Protein AF-A0A950NIJ5-F1 (afdb_monomer_lite)

pLDDT: mean 76.06, std 14.04, range [43.84, 94.69]

Secondary structure (DSSP, 8-state):
---HHHHHHHHHHHHHHHHHHHHHHHHHHHHHHHHHHHHHHHHHHHHHS------------HHHHHHHHHHTSHHHHHHHHHHHHTT-TTS-----

Sequence (96 aa):
MSSGAERQEKKKFLIWKRNKRDKLIREHLEELKREQERIEERKEEQSARPASVVKDAEIWSAKTQEIRNRLTGKKREAKDRWNRFAGTEGGGGKGL

Radius of gyration: 34.4 Å; chains: 1; bounding box: 59×39×98 Å

Structure (mmCIF, N/CA/C/O backbone):
data_AF-A0A950NIJ5-F1
#
_entry.id   AF-A0A950NIJ5-F1
#
loop_
_atom_site.group_PDB
_atom_site.id
_atom_site.type_symbol
_atom_site.label_atom_id
_atom_site.label_alt_id
_atom_site.label_comp_id
_atom_site.label_asym_id
_atom_site.label_entity_id
_atom_site.label_seq_id
_atom_site.pdbx_PDB_ins_code
_atom_site.Cartn_x
_atom_site.Cartn_y
_atom_site.Cartn_z
_atom_site.occupancy
_atom_site.B_iso_or_equiv
_atom_site.auth_seq_id
_atom_site.auth_comp_id
_atom_site.auth_asym_id
_atom_site.auth_atom_id
_atom_site.pdbx_PDB_model_num
ATOM 1 N N . MET A 1 1 ? 22.529 7.561 -53.949 1.00 52.84 1 MET A N 1
ATOM 2 C CA . MET A 1 1 ? 23.228 6.694 -52.974 1.00 52.84 1 MET A CA 1
ATOM 3 C C . MET A 1 1 ? 23.244 7.421 -51.632 1.00 52.84 1 MET A C 1
ATOM 5 O O . MET A 1 1 ? 23.880 8.461 -51.568 1.00 52.84 1 MET A O 1
ATOM 9 N N .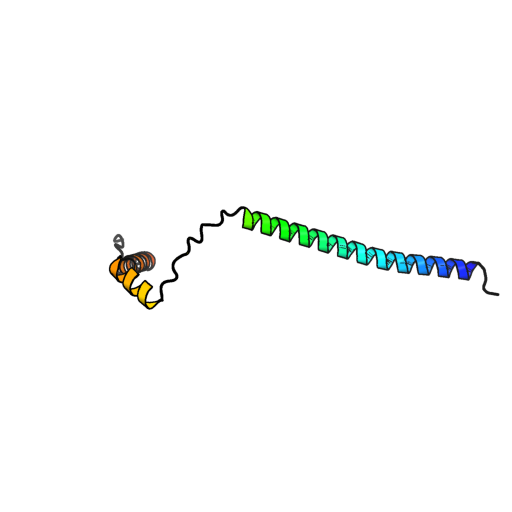 SER A 1 2 ? 22.504 6.970 -50.606 1.00 58.38 2 SER A N 1
ATOM 10 C CA . SER A 1 2 ? 22.552 7.626 -49.278 1.00 58.38 2 SER A CA 1
ATOM 11 C C . SER A 1 2 ? 23.965 7.535 -48.715 1.00 58.38 2 SER A C 1
ATOM 13 O O . SER A 1 2 ? 24.525 6.436 -48.639 1.00 58.38 2 SER A O 1
ATOM 15 N N . SER A 1 3 ? 24.524 8.683 -48.340 1.00 70.31 3 SER A N 1
ATOM 16 C CA . SER A 1 3 ? 25.876 8.792 -47.803 1.00 70.31 3 SER A CA 1
ATOM 17 C C . SER A 1 3 ? 26.000 7.956 -46.522 1.00 70.31 3 SER A C 1
ATOM 19 O O . SER A 1 3 ? 25.058 7.828 -45.736 1.00 70.31 3 SER A O 1
ATOM 21 N N . GLY A 1 4 ? 27.164 7.342 -46.294 1.00 75.12 4 GLY A N 1
ATOM 22 C CA . GLY A 1 4 ? 27.407 6.535 -45.091 1.00 75.12 4 GLY A CA 1
ATOM 23 C C . GLY A 1 4 ? 27.143 7.298 -43.782 1.00 75.12 4 GLY A C 1
ATOM 24 O O . GLY A 1 4 ? 26.774 6.680 -42.784 1.00 75.12 4 GLY A O 1
ATOM 25 N N . ALA A 1 5 ? 27.245 8.631 -43.810 1.00 77.94 5 ALA A N 1
ATOM 26 C CA . ALA A 1 5 ? 26.939 9.521 -42.694 1.00 77.94 5 ALA A CA 1
ATOM 27 C C . ALA A 1 5 ? 25.453 9.477 -42.285 1.00 77.94 5 ALA A C 1
ATOM 29 O O . ALA A 1 5 ? 25.154 9.264 -41.110 1.00 77.94 5 ALA A O 1
ATOM 30 N N . GLU A 1 6 ? 24.517 9.538 -43.242 1.00 80.00 6 GLU A N 1
ATOM 31 C CA . GLU A 1 6 ? 23.072 9.477 -42.956 1.00 80.00 6 GLU A CA 1
ATOM 32 C C . GLU A 1 6 ? 22.664 8.157 -42.283 1.00 80.00 6 GLU A C 1
ATOM 34 O O . GLU A 1 6 ? 21.768 8.114 -41.436 1.00 80.00 6 GLU A O 1
ATOM 39 N N . ARG A 1 7 ? 23.324 7.048 -42.643 1.00 82.69 7 ARG A N 1
ATOM 40 C CA . ARG A 1 7 ? 23.069 5.737 -42.021 1.00 82.69 7 ARG A CA 1
ATOM 41 C C . ARG A 1 7 ? 23.541 5.699 -40.566 1.00 82.69 7 ARG A C 1
ATOM 43 O O . ARG A 1 7 ? 22.861 5.111 -39.724 1.00 82.69 7 ARG A O 1
ATOM 50 N N . GLN A 1 8 ? 24.673 6.333 -40.261 1.00 85.31 8 GLN A N 1
ATOM 51 C CA . GLN A 1 8 ? 25.211 6.398 -38.899 1.00 85.31 8 GLN A CA 1
ATOM 52 C C . GLN A 1 8 ? 24.357 7.289 -37.988 1.00 85.31 8 GLN A C 1
ATOM 54 O O . GLN A 1 8 ? 24.075 6.908 -36.851 1.00 85.31 8 GLN A O 1
ATOM 59 N N . GLU A 1 9 ? 23.877 8.430 -38.483 1.00 88.06 9 GLU A N 1
ATOM 60 C CA . GLU A 1 9 ? 22.979 9.312 -37.726 1.00 88.06 9 GLU A CA 1
ATOM 61 C C . GLU A 1 9 ? 21.640 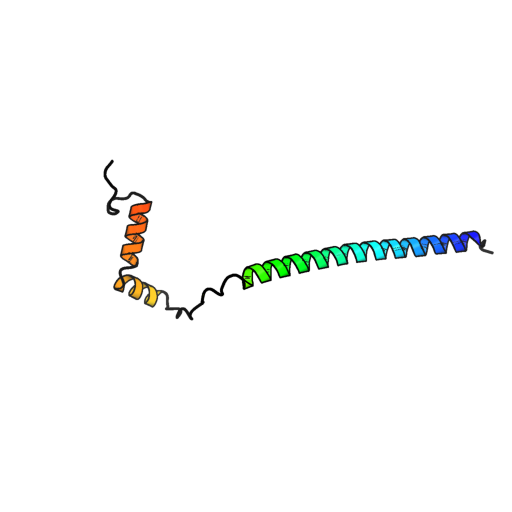8.643 -37.414 1.00 88.06 9 GLU A C 1
ATOM 63 O O . GLU A 1 9 ? 21.198 8.642 -36.261 1.00 88.06 9 GLU A O 1
ATOM 68 N N . LYS A 1 10 ? 21.039 7.963 -38.400 1.00 90.31 10 LYS A N 1
ATOM 69 C CA . LYS A 1 10 ? 19.820 7.165 -38.188 1.00 90.31 10 LYS A CA 1
ATOM 70 C C . LYS A 1 10 ? 20.028 6.089 -37.121 1.00 90.31 10 LYS A C 1
ATOM 72 O O . LYS A 1 10 ? 19.173 5.911 -36.254 1.00 90.31 10 LYS A O 1
ATOM 77 N N . LYS A 1 11 ? 21.177 5.404 -37.128 1.00 89.62 11 LYS A N 1
ATOM 78 C CA . LYS A 1 11 ? 21.512 4.389 -36.117 1.00 89.62 11 LYS A CA 1
ATOM 79 C C . LYS A 1 11 ? 21.627 4.996 -34.715 1.00 89.62 11 LYS A C 1
ATOM 81 O O . LYS A 1 11 ? 21.039 4.459 -33.776 1.00 89.62 11 LYS A O 1
ATOM 86 N N . LYS A 1 12 ? 22.321 6.130 -34.569 1.00 91.25 12 LYS A N 1
ATOM 87 C CA . LYS A 1 12 ? 22.433 6.857 -33.290 1.00 91.25 12 LYS A CA 1
ATOM 88 C C . LYS A 1 12 ? 21.066 7.298 -32.767 1.00 91.25 12 LYS A C 1
ATOM 90 O O . LYS A 1 12 ? 20.777 7.116 -31.588 1.00 91.25 12 LYS A O 1
ATOM 95 N N . PHE A 1 13 ? 20.204 7.805 -33.644 1.00 93.00 13 PHE A N 1
ATOM 96 C CA . PHE A 1 13 ? 18.854 8.227 -33.282 1.00 93.00 13 PHE A CA 1
ATOM 97 C C . PHE A 1 13 ? 17.974 7.065 -32.797 1.00 93.00 13 PHE A C 1
ATOM 99 O O . PHE A 1 13 ? 17.257 7.199 -31.804 1.00 93.00 13 PHE A O 1
ATOM 106 N N . LEU A 1 14 ? 18.056 5.901 -33.450 1.00 92.44 14 LEU A N 1
ATOM 107 C CA . LEU A 1 14 ? 17.340 4.696 -33.020 1.00 92.44 14 LEU A CA 1
ATOM 108 C C . LEU A 1 14 ? 17.824 4.197 -31.653 1.00 92.44 14 LEU A C 1
ATOM 110 O O . LEU A 1 14 ? 17.005 3.859 -30.798 1.00 92.44 14 LEU A O 1
ATOM 114 N N . ILE A 1 15 ? 19.139 4.207 -31.422 1.00 92.88 15 ILE A N 1
ATOM 115 C CA . ILE A 1 15 ? 19.729 3.857 -30.123 1.00 92.88 15 ILE A CA 1
ATOM 116 C C . ILE A 1 15 ? 19.265 4.840 -29.046 1.00 92.88 15 ILE A C 1
ATOM 118 O O . ILE A 1 15 ? 18.844 4.418 -27.973 1.00 92.88 15 ILE A O 1
ATOM 122 N N . TRP A 1 16 ? 19.268 6.141 -29.337 1.00 94.69 16 TRP A N 1
ATOM 123 C CA . TRP A 1 16 ? 18.788 7.162 -28.407 1.00 94.69 16 TRP A CA 1
ATOM 124 C C . TRP A 1 16 ? 17.312 6.964 -28.042 1.00 94.69 16 TRP A C 1
ATOM 126 O O . TRP A 1 16 ? 16.966 6.975 -26.861 1.00 94.69 16 TRP A O 1
ATOM 136 N N . LYS A 1 17 ? 16.445 6.701 -29.031 1.00 94.00 17 LYS A N 1
ATOM 137 C CA . LYS A 1 17 ? 15.025 6.395 -28.790 1.00 94.00 17 LYS A CA 1
ATOM 138 C C . LYS A 1 17 ? 14.846 5.170 -27.896 1.00 94.00 17 LYS A C 1
ATOM 140 O O . LYS A 1 17 ? 14.032 5.209 -26.974 1.00 94.00 17 LYS A O 1
ATOM 145 N N . ARG A 1 18 ? 15.613 4.105 -28.148 1.00 93.44 18 ARG A N 1
ATOM 146 C CA . ARG A 1 18 ? 15.591 2.891 -27.325 1.00 93.44 18 ARG A CA 1
ATOM 147 C C . ARG A 1 18 ? 16.041 3.184 -25.895 1.00 93.44 18 ARG A C 1
ATOM 149 O O . ARG A 1 18 ? 15.303 2.893 -24.965 1.00 93.44 18 ARG A O 1
ATOM 156 N N . ASN A 1 19 ? 17.172 3.864 -25.723 1.00 94.00 19 ASN A N 1
ATOM 157 C CA . ASN A 1 19 ? 17.693 4.230 -24.406 1.00 94.00 19 ASN A CA 1
ATOM 158 C C . ASN A 1 19 ? 16.715 5.114 -23.620 1.00 94.00 19 ASN A C 1
ATOM 160 O O . ASN A 1 19 ? 16.581 4.950 -22.409 1.00 94.00 19 ASN A O 1
ATOM 164 N N . LYS A 1 20 ? 16.005 6.027 -24.297 1.00 93.50 20 LYS A N 1
ATOM 165 C CA . LYS A 1 20 ? 14.973 6.866 -23.675 1.00 93.50 20 LYS A CA 1
ATOM 166 C C . LYS A 1 20 ? 13.800 6.030 -23.159 1.00 93.50 20 LYS A C 1
ATOM 168 O O . LYS A 1 20 ? 13.358 6.248 -22.036 1.00 93.50 20 LYS A O 1
ATOM 173 N N . ARG A 1 21 ? 13.331 5.051 -23.941 1.00 93.00 21 ARG A N 1
ATOM 174 C CA . ARG A 1 21 ? 12.300 4.094 -23.503 1.00 93.00 21 ARG A CA 1
ATOM 175 C C . ARG A 1 21 ? 12.788 3.257 -22.318 1.00 93.00 21 ARG A C 1
ATOM 177 O O . ARG A 1 21 ? 12.080 3.147 -21.324 1.00 93.00 21 ARG A O 1
ATOM 184 N N . ASP A 1 22 ? 14.004 2.728 -22.399 1.00 92.31 22 ASP A N 1
ATOM 185 C CA . ASP A 1 22 ? 14.590 1.886 -21.350 1.00 92.31 22 ASP A CA 1
ATOM 186 C C . ASP A 1 22 ? 14.840 2.667 -20.048 1.00 92.31 22 ASP A C 1
ATOM 188 O O . ASP A 1 22 ? 14.877 2.077 -18.970 1.00 92.31 22 ASP A O 1
ATOM 192 N N . LYS A 1 23 ? 15.024 3.994 -20.117 1.00 94.19 23 LYS A N 1
ATOM 193 C CA . LYS A 1 23 ? 15.103 4.867 -18.935 1.00 94.19 23 LYS A CA 1
ATOM 194 C C . LYS A 1 23 ? 13.759 4.936 -18.209 1.00 94.19 23 LYS A C 1
ATOM 196 O O . LYS A 1 23 ? 13.719 4.675 -17.016 1.00 94.19 23 LYS A O 1
ATOM 201 N N . LEU A 1 24 ? 12.675 5.192 -18.943 1.00 93.38 24 LEU A N 1
ATOM 202 C CA . LEU A 1 24 ? 11.324 5.281 -18.373 1.00 93.38 24 LEU A CA 1
ATOM 203 C C . LEU A 1 24 ? 10.877 3.957 -17.743 1.00 93.38 24 LEU A C 1
ATOM 205 O O . LEU A 1 24 ? 10.283 3.946 -16.672 1.00 93.38 24 LEU A O 1
ATOM 209 N N . ILE A 1 25 ? 11.198 2.830 -18.387 1.00 92.56 25 ILE A N 1
ATOM 210 C CA . ILE A 1 25 ? 10.898 1.501 -17.836 1.00 92.56 25 ILE A CA 1
ATOM 211 C C . ILE A 1 25 ? 11.651 1.283 -16.522 1.00 92.56 25 ILE A C 1
ATOM 213 O O . ILE A 1 25 ? 11.071 0.782 -15.566 1.00 92.56 25 ILE A O 1
ATOM 217 N N . ARG A 1 26 ? 12.932 1.664 -16.460 1.00 94.12 26 ARG A N 1
ATOM 218 C CA . ARG A 1 26 ? 13.733 1.531 -15.237 1.00 94.12 26 ARG A CA 1
ATOM 219 C C . ARG A 1 26 ? 13.199 2.394 -14.101 1.00 94.12 26 ARG A C 1
ATOM 221 O O . ARG A 1 26 ? 13.038 1.873 -13.006 1.00 94.12 26 ARG A O 1
ATOM 228 N N . GLU A 1 27 ? 12.865 3.651 -14.380 1.00 93.44 27 GLU A N 1
ATOM 229 C CA . GLU A 1 27 ? 12.263 4.559 -13.395 1.00 93.44 27 GLU A CA 1
ATOM 230 C C . GLU A 1 27 ? 10.966 3.963 -12.826 1.00 93.44 27 GLU A C 1
ATOM 232 O O . GLU A 1 27 ? 10.815 3.854 -11.612 1.00 93.44 27 GLU A O 1
ATOM 237 N N . HIS A 1 28 ? 10.084 3.451 -13.688 1.00 92.94 28 HIS A N 1
ATOM 238 C CA . HIS A 1 28 ? 8.831 2.843 -13.242 1.00 92.94 28 HIS A CA 1
ATOM 239 C C . HIS A 1 28 ? 9.030 1.534 -12.455 1.00 92.94 28 HIS A C 1
ATOM 241 O O . HIS A 1 28 ? 8.320 1.264 -11.489 1.00 92.94 28 HIS A O 1
ATOM 247 N N . LEU A 1 29 ? 10.015 0.713 -12.832 1.00 93.19 29 LEU A N 1
ATOM 248 C CA . LEU A 1 29 ? 10.361 -0.496 -12.079 1.00 93.19 29 LEU A CA 1
ATOM 249 C C . LEU A 1 29 ? 10.928 -0.172 -10.691 1.00 93.19 29 LEU A C 1
ATOM 251 O O . LEU A 1 29 ? 10.656 -0.905 -9.742 1.00 93.19 29 LEU A O 1
ATOM 255 N N . GLU A 1 30 ? 11.704 0.903 -10.556 1.00 92.94 30 GLU A N 1
ATOM 256 C CA . GLU A 1 30 ? 12.200 1.365 -9.256 1.00 92.94 30 GLU A CA 1
ATOM 257 C C . GLU A 1 30 ? 11.067 1.887 -8.367 1.00 92.94 30 GLU A C 1
ATOM 259 O O . GLU A 1 30 ? 11.025 1.560 -7.182 1.00 92.94 30 GLU A O 1
ATOM 264 N N . GLU A 1 31 ? 10.119 2.638 -8.931 1.00 91.75 31 GLU A N 1
ATOM 265 C CA . GLU A 1 31 ? 8.920 3.085 -8.211 1.00 91.75 31 GLU A CA 1
ATOM 266 C C . GLU A 1 31 ? 8.093 1.903 -7.695 1.00 91.75 31 GLU A C 1
ATOM 268 O O . GLU A 1 31 ? 7.731 1.876 -6.519 1.00 91.75 31 GLU A O 1
ATOM 273 N N . LEU A 1 32 ? 7.857 0.892 -8.538 1.00 92.50 32 LEU A N 1
ATOM 274 C CA . LEU A 1 32 ? 7.116 -0.309 -8.146 1.00 92.50 32 LEU A CA 1
ATOM 275 C C . LEU A 1 32 ? 7.816 -1.088 -7.028 1.00 92.50 32 LEU A C 1
ATOM 277 O O . LEU A 1 32 ? 7.144 -1.551 -6.108 1.00 92.50 32 LEU A O 1
ATOM 281 N N . LYS A 1 33 ? 9.149 -1.204 -7.066 1.00 92.88 33 LYS A N 1
ATOM 282 C CA . LYS A 1 33 ? 9.916 -1.835 -5.979 1.00 92.88 33 LYS A CA 1
ATOM 283 C C . LYS A 1 33 ? 9.762 -1.075 -4.662 1.00 92.88 33 LYS A C 1
ATOM 285 O O . LYS A 1 33 ? 9.449 -1.689 -3.649 1.00 92.88 33 LYS A O 1
ATOM 290 N N . ARG A 1 34 ? 9.882 0.257 -4.684 1.00 89.38 34 ARG A N 1
ATOM 291 C CA . ARG A 1 34 ? 9.682 1.100 -3.487 1.00 89.38 34 ARG A CA 1
ATOM 292 C C . ARG A 1 34 ? 8.250 1.047 -2.954 1.00 89.38 34 ARG A C 1
ATOM 294 O O . ARG A 1 34 ? 8.016 1.239 -1.764 1.00 89.38 34 ARG A O 1
ATOM 301 N N . GLU A 1 35 ? 7.259 0.879 -3.825 1.00 86.81 35 GLU A N 1
ATOM 302 C CA . GLU A 1 35 ? 5.865 0.684 -3.413 1.00 86.81 35 GLU A CA 1
ATOM 303 C C . GLU A 1 35 ? 5.674 -0.689 -2.753 1.00 86.81 35 GLU A C 1
ATOM 305 O O . GLU A 1 35 ? 5.027 -0.776 -1.712 1.00 86.81 35 GLU A O 1
ATOM 310 N N . GLN A 1 36 ? 6.280 -1.746 -3.305 1.00 86.06 36 GLN A N 1
ATOM 311 C CA . GLN A 1 36 ? 6.245 -3.084 -2.707 1.00 86.06 36 GLN A CA 1
ATOM 312 C C . GLN A 1 36 ? 6.899 -3.114 -1.326 1.00 86.06 36 GLN A C 1
ATOM 314 O O . GLN A 1 36 ? 6.267 -3.604 -0.396 1.00 86.06 36 GLN A O 1
ATOM 319 N N . GLU A 1 37 ? 8.086 -2.524 -1.172 1.00 87.12 37 GLU A N 1
ATOM 320 C CA . GLU A 1 37 ? 8.778 -2.428 0.122 1.00 87.12 37 GLU A CA 1
ATOM 321 C C . GLU A 1 37 ? 7.915 -1.707 1.172 1.00 87.12 37 GLU A C 1
ATOM 323 O O . GLU A 1 37 ? 7.744 -2.208 2.278 1.00 87.12 37 GLU A O 1
ATOM 328 N N . ARG A 1 38 ? 7.258 -0.591 0.813 1.00 82.94 38 ARG A N 1
ATOM 329 C CA . ARG A 1 38 ? 6.328 0.118 1.718 1.00 82.94 38 ARG A CA 1
ATOM 330 C C . ARG A 1 38 ? 5.106 -0.714 2.106 1.00 82.94 38 ARG A C 1
ATOM 332 O O . ARG A 1 38 ? 4.585 -0.579 3.213 1.00 82.94 38 ARG A O 1
ATOM 339 N N . ILE A 1 39 ? 4.582 -1.521 1.186 1.00 82.06 39 ILE A N 1
ATOM 340 C CA . ILE A 1 39 ? 3.444 -2.405 1.466 1.00 82.06 39 ILE A CA 1
ATOM 341 C C . ILE A 1 39 ? 3.876 -3.552 2.378 1.00 82.06 39 ILE A C 1
ATOM 343 O O . ILE A 1 39 ? 3.116 -3.931 3.268 1.00 82.06 39 ILE A O 1
ATOM 347 N N . GLU A 1 40 ? 5.060 -4.109 2.150 1.00 81.25 40 GLU A N 1
ATOM 348 C CA . GLU A 1 40 ? 5.628 -5.182 2.958 1.00 81.25 40 GLU A CA 1
ATOM 349 C C . GLU A 1 40 ? 5.926 -4.698 4.378 1.00 81.25 40 GLU A C 1
ATOM 351 O O . GLU A 1 40 ? 5.430 -5.305 5.319 1.00 81.25 40 GLU A O 1
ATOM 356 N N . GLU A 1 41 ? 6.548 -3.528 4.536 1.00 73.00 41 GLU A N 1
ATOM 357 C CA . GLU A 1 41 ? 6.758 -2.875 5.836 1.00 73.00 41 GLU A CA 1
ATOM 358 C C . GLU A 1 41 ? 5.426 -2.654 6.577 1.00 73.00 41 GLU A C 1
ATOM 360 O O . GLU A 1 41 ? 5.269 -3.052 7.729 1.00 73.00 41 GLU A O 1
ATOM 365 N N . ARG A 1 42 ? 4.393 -2.134 5.897 1.00 72.94 42 ARG A N 1
ATOM 366 C CA . ARG A 1 42 ? 3.048 -1.992 6.491 1.00 72.94 42 ARG A CA 1
ATOM 367 C C . ARG A 1 42 ? 2.419 -3.327 6.883 1.00 72.94 42 ARG A C 1
ATOM 369 O O . ARG A 1 42 ? 1.673 -3.384 7.861 1.00 72.94 42 ARG A O 1
ATOM 376 N N . LYS A 1 43 ? 2.646 -4.387 6.106 1.00 70.56 43 LYS A N 1
ATOM 377 C CA . LYS A 1 43 ? 2.149 -5.731 6.425 1.00 70.56 43 LYS A CA 1
ATOM 378 C C . LYS A 1 43 ? 2.896 -6.326 7.608 1.00 70.56 43 LYS A C 1
ATOM 380 O O . LYS A 1 43 ? 2.246 -6.927 8.455 1.00 70.56 43 LYS A O 1
ATOM 385 N N . GLU A 1 44 ? 4.206 -6.143 7.692 1.00 65.62 44 GLU A N 1
ATOM 386 C CA . GLU A 1 44 ? 5.008 -6.565 8.837 1.00 65.62 44 GLU A CA 1
ATOM 387 C C . GLU A 1 44 ? 4.596 -5.809 10.101 1.00 65.62 44 GLU A C 1
ATOM 389 O O . GLU A 1 44 ? 4.340 -6.441 11.121 1.00 65.62 44 GLU A O 1
ATOM 394 N N . GLU A 1 45 ? 4.383 -4.494 10.031 1.00 60.28 45 GLU A N 1
ATOM 395 C CA . GLU A 1 45 ? 3.842 -3.706 11.145 1.00 60.28 45 GLU A CA 1
ATOM 396 C C . GLU A 1 45 ? 2.446 -4.181 11.581 1.00 60.28 45 GLU A C 1
ATOM 398 O O . GLU A 1 45 ? 2.135 -4.230 12.775 1.00 60.28 45 GLU A O 1
ATOM 403 N N . GLN A 1 46 ? 1.581 -4.546 10.630 1.00 59.78 46 GLN A N 1
ATOM 404 C CA . GLN A 1 46 ? 0.250 -5.087 10.923 1.00 59.78 46 GLN A CA 1
ATOM 405 C C . GLN A 1 46 ? 0.289 -6.533 11.435 1.00 59.78 46 GLN A C 1
ATOM 407 O O . GLN A 1 46 ? -0.554 -6.896 12.251 1.00 59.78 46 GLN A O 1
ATOM 412 N N . SER A 1 47 ? 1.260 -7.335 10.996 1.00 58.09 47 SER A N 1
ATOM 413 C CA . SER A 1 47 ? 1.488 -8.715 11.436 1.00 58.09 47 SER A CA 1
ATOM 414 C C . SER A 1 47 ? 2.190 -8.789 12.795 1.00 58.09 47 SER A C 1
ATOM 416 O O . SER A 1 47 ? 2.006 -9.761 13.523 1.00 58.09 47 SER A O 1
ATOM 418 N N . ALA A 1 48 ? 3.005 -7.788 13.137 1.00 59.25 48 ALA A N 1
ATOM 419 C CA . ALA A 1 48 ? 3.691 -7.670 14.422 1.00 59.25 48 ALA A CA 1
ATOM 420 C C . ALA A 1 48 ? 2.772 -7.133 15.525 1.00 59.25 48 ALA A C 1
ATOM 422 O O . ALA A 1 48 ? 3.057 -7.311 16.713 1.00 59.25 48 ALA A O 1
ATOM 423 N N . ARG A 1 49 ? 1.631 -6.524 15.166 1.00 56.88 49 ARG A N 1
ATOM 424 C CA . ARG A 1 49 ? 0.530 -6.407 16.121 1.00 56.88 49 ARG A CA 1
ATOM 425 C C . ARG A 1 49 ? 0.112 -7.832 16.457 1.00 56.88 49 ARG A C 1
ATOM 427 O O . ARG A 1 49 ? -0.260 -8.560 15.535 1.00 56.88 49 ARG A O 1
ATOM 434 N N . PRO A 1 50 ? 0.153 -8.252 17.737 1.00 51.47 50 PRO A N 1
ATOM 435 C CA . PRO A 1 50 ? -0.423 -9.535 18.092 1.00 51.47 50 PRO A CA 1
ATOM 436 C C . PRO A 1 50 ? -1.830 -9.513 17.520 1.00 51.47 50 PRO A C 1
ATOM 438 O O . PRO A 1 50 ? -2.536 -8.520 17.724 1.00 51.47 50 PRO A O 1
ATOM 441 N N . ALA A 1 51 ? -2.199 -10.545 16.755 1.00 55.38 51 ALA A N 1
ATOM 442 C CA . ALA A 1 51 ? -3.582 -10.794 16.401 1.00 55.38 51 ALA A CA 1
ATOM 443 C C . ALA A 1 51 ? -4.329 -10.766 17.731 1.00 55.38 51 ALA A C 1
ATOM 445 O O . ALA A 1 51 ? -4.276 -11.728 18.497 1.00 55.38 51 ALA A O 1
ATOM 446 N N . SER A 1 52 ? -4.872 -9.598 18.090 1.00 51.66 52 SER A N 1
ATOM 447 C CA . SER A 1 52 ? -5.534 -9.392 19.359 1.00 51.66 52 SER A CA 1
ATOM 448 C C . SER A 1 52 ? -6.725 -10.281 19.209 1.00 51.66 52 SER A C 1
ATOM 450 O O . SER A 1 52 ? -7.603 -9.961 18.411 1.00 51.66 52 SER A O 1
ATOM 452 N N . VAL A 1 53 ? -6.607 -11.445 19.840 1.00 54.25 53 VAL A N 1
ATOM 453 C CA . VAL A 1 53 ? -7.447 -12.611 19.687 1.00 54.25 53 VAL A CA 1
ATOM 454 C C . VAL A 1 53 ? -8.840 -12.100 19.386 1.00 54.25 53 VAL A C 1
ATOM 456 O O . VAL A 1 53 ? -9.525 -11.616 20.292 1.00 54.25 53 VAL A O 1
ATOM 459 N N . VAL A 1 54 ? -9.246 -12.147 18.113 1.00 52.47 54 VAL A N 1
ATOM 460 C CA . VAL A 1 54 ? -10.662 -12.099 17.782 1.00 52.47 54 VAL A CA 1
ATOM 461 C C . VAL A 1 54 ? -11.119 -13.470 18.239 1.00 52.47 54 VAL A C 1
ATOM 463 O O . VAL A 1 54 ? -11.279 -14.390 17.452 1.00 52.47 54 VAL A O 1
ATOM 466 N N . LYS A 1 55 ? -11.171 -13.639 19.572 1.00 55.69 55 LYS A N 1
ATOM 467 C CA . LYS A 1 55 ? -11.935 -14.680 20.229 1.00 55.69 55 LYS A CA 1
ATOM 468 C C . LYS A 1 55 ? -13.255 -14.526 19.543 1.00 55.69 55 LYS A C 1
ATOM 470 O O . LYS A 1 55 ? -13.759 -13.404 19.602 1.00 55.69 55 LYS A O 1
ATOM 475 N N . ASP A 1 56 ? -13.702 -15.569 18.860 1.00 52.31 56 ASP A N 1
ATOM 476 C CA . ASP A 1 56 ? -15.014 -15.673 18.250 1.00 52.31 56 ASP A CA 1
ATOM 477 C C . ASP A 1 56 ? -16.008 -15.004 19.188 1.00 52.31 56 ASP A C 1
ATOM 479 O O . ASP A 1 56 ? -16.441 -15.564 20.198 1.00 52.31 56 ASP A O 1
ATOM 483 N N . ALA A 1 57 ? -16.224 -13.712 18.956 1.00 57.62 57 ALA A N 1
ATOM 484 C CA . ALA A 1 57 ? -16.960 -12.883 19.872 1.00 57.62 57 ALA A CA 1
ATOM 485 C C . ALA A 1 57 ? -18.350 -13.173 19.400 1.00 57.62 57 ALA A C 1
ATOM 487 O O . ALA A 1 57 ? -18.805 -12.523 18.466 1.00 57.62 57 ALA A O 1
ATOM 488 N N . GLU A 1 58 ? -18.905 -14.259 19.940 1.00 63.44 58 GLU A N 1
ATOM 489 C CA . GLU A 1 58 ? -20.233 -14.766 19.667 1.00 63.44 58 GLU A CA 1
ATOM 490 C C . GLU A 1 58 ? -21.114 -13.552 19.394 1.00 63.44 58 GLU A C 1
ATOM 492 O O . GLU A 1 58 ? -21.337 -12.720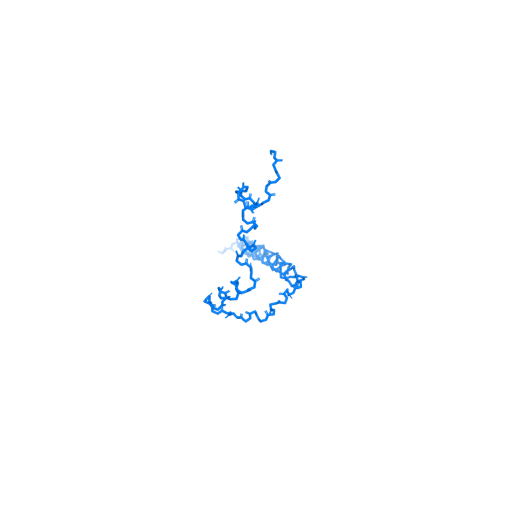 20.282 1.00 63.44 58 GLU A O 1
ATOM 497 N N . ILE A 1 59 ? -21.444 -13.342 18.116 1.00 67.12 59 ILE A N 1
ATOM 498 C CA . ILE A 1 59 ? -22.039 -12.086 17.671 1.00 67.12 59 ILE A CA 1
ATOM 499 C C . ILE A 1 59 ? -23.491 -12.171 18.105 1.00 67.12 59 ILE A C 1
ATOM 501 O O . ILE A 1 59 ? -24.357 -12.688 17.403 1.00 67.12 59 ILE A O 1
ATOM 505 N N . TRP A 1 60 ? -23.742 -11.746 19.337 1.00 70.56 60 TRP A N 1
ATOM 506 C CA . TRP A 1 60 ? -25.070 -11.754 19.913 1.00 70.56 60 TRP A CA 1
ATOM 507 C C . TRP A 1 60 ? -25.938 -10.798 19.103 1.00 70.56 60 TRP A C 1
ATOM 509 O O 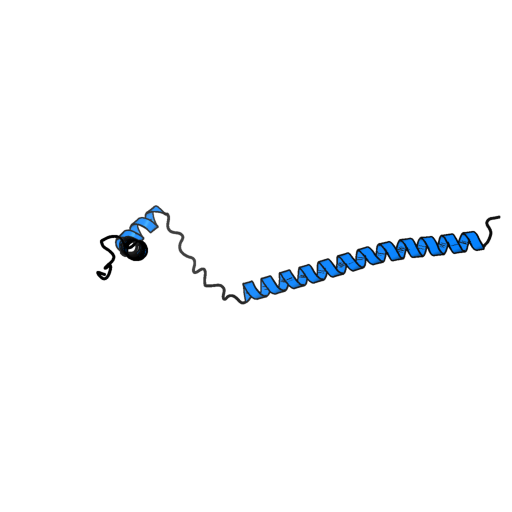. TRP A 1 60 ? -25.521 -9.683 18.780 1.00 70.56 60 TRP A O 1
ATOM 519 N N . SER A 1 61 ? -27.167 -11.220 18.795 1.00 80.38 61 SER A N 1
ATOM 520 C CA . SER A 1 61 ? -28.141 -10.313 18.189 1.00 80.38 61 SER A CA 1
ATOM 521 C C . SER A 1 61 ? -28.247 -9.039 19.040 1.00 80.38 61 SER A C 1
ATOM 523 O O . SER A 1 61 ? -28.130 -9.102 20.270 1.00 80.38 61 SER A O 1
ATOM 525 N N . ALA A 1 62 ? -28.485 -7.882 18.414 1.00 76.44 62 ALA A N 1
ATOM 526 C CA . ALA A 1 62 ? -28.536 -6.594 19.116 1.00 76.44 62 ALA A CA 1
ATOM 527 C C . ALA A 1 62 ? -29.472 -6.626 20.344 1.00 76.44 62 ALA A C 1
ATOM 529 O O . ALA A 1 62 ? -29.154 -6.075 21.399 1.00 76.44 62 ALA A O 1
ATOM 530 N N . LYS A 1 63 ? -30.583 -7.367 20.236 1.00 74.75 63 LYS A N 1
ATOM 531 C CA . LYS A 1 63 ? -31.549 -7.578 21.319 1.00 74.75 63 LYS A CA 1
ATOM 532 C C . LYS A 1 63 ? -30.970 -8.407 22.471 1.00 74.75 63 LYS A C 1
ATOM 534 O O . LYS A 1 63 ? -31.153 -8.054 23.634 1.00 74.75 63 LYS A O 1
ATOM 539 N N . THR A 1 64 ? -30.236 -9.476 22.169 1.00 81.38 64 THR A N 1
ATOM 540 C CA . THR A 1 64 ? -29.574 -10.317 23.181 1.00 81.38 64 THR A CA 1
ATOM 541 C C . THR A 1 64 ? -28.468 -9.541 23.903 1.00 81.38 64 THR A C 1
ATOM 543 O O . THR A 1 64 ? -28.334 -9.635 25.125 1.00 81.38 64 THR A O 1
ATOM 546 N N . GLN A 1 65 ? -27.719 -8.710 23.173 1.00 78.25 65 GLN A N 1
ATOM 547 C CA . GLN A 1 65 ? -26.671 -7.867 23.745 1.00 78.25 65 GLN A CA 1
ATOM 548 C C . GLN A 1 65 ? -27.242 -6.787 24.675 1.00 78.25 65 GLN A C 1
ATOM 550 O O . GLN A 1 65 ? -26.673 -6.519 25.734 1.00 78.25 65 GLN A O 1
ATOM 555 N N . GLU A 1 66 ? -28.394 -6.201 24.334 1.00 74.69 66 GLU A N 1
ATOM 556 C CA . GLU A 1 66 ? -29.073 -5.239 25.205 1.00 74.69 66 GLU A CA 1
ATOM 557 C C . GLU A 1 66 ? -29.550 -5.882 26.516 1.00 74.69 66 GLU A C 1
ATOM 559 O O . GLU A 1 66 ? -29.318 -5.327 27.596 1.00 74.69 66 GLU A O 1
ATOM 564 N N . ILE A 1 67 ? -30.156 -7.073 26.441 1.00 80.81 67 ILE A N 1
ATOM 565 C CA . ILE A 1 67 ? -30.579 -7.834 27.626 1.00 80.81 67 ILE A CA 1
ATOM 566 C C . ILE A 1 67 ? -29.367 -8.141 28.510 1.00 80.81 67 ILE A C 1
ATOM 568 O O . ILE A 1 67 ? -29.407 -7.893 29.717 1.00 80.81 67 ILE A O 1
ATOM 572 N N . ARG A 1 68 ? -28.254 -8.590 27.916 1.00 78.94 68 ARG A N 1
ATOM 573 C CA . ARG A 1 68 ? -27.007 -8.840 28.648 1.00 78.94 68 ARG A CA 1
ATOM 574 C C . ARG A 1 68 ? -26.500 -7.584 29.342 1.00 78.94 68 ARG A C 1
ATOM 576 O O . ARG A 1 68 ? -26.255 -7.615 30.541 1.00 78.94 68 ARG A O 1
ATOM 583 N N . ASN A 1 69 ? -26.396 -6.472 28.617 1.00 77.81 69 ASN A N 1
ATOM 584 C CA . ASN A 1 69 ? -25.899 -5.203 29.150 1.00 77.81 69 ASN A CA 1
ATOM 585 C C . ASN A 1 69 ? -26.771 -4.653 30.287 1.00 77.81 69 ASN A C 1
ATOM 587 O O . ASN A 1 69 ? -26.261 -3.958 31.172 1.00 77.81 69 ASN A O 1
ATOM 591 N N . ARG A 1 70 ? -28.075 -4.957 30.271 1.00 76.19 70 ARG A N 1
ATOM 592 C CA . ARG A 1 70 ? -29.002 -4.655 31.366 1.00 76.19 70 ARG A CA 1
ATOM 593 C C . ARG A 1 70 ? -28.739 -5.537 32.587 1.00 76.19 70 ARG A C 1
ATOM 595 O O . ARG A 1 70 ? -28.689 -5.004 33.691 1.00 76.19 70 ARG A O 1
ATOM 602 N N . LEU A 1 71 ? -28.561 -6.845 32.395 1.00 77.88 71 LEU A N 1
ATOM 603 C CA . LEU A 1 71 ? -28.322 -7.807 33.480 1.00 77.88 71 LEU A CA 1
ATOM 604 C C . LEU A 1 71 ? -26.939 -7.647 34.121 1.00 77.88 71 LEU A C 1
ATOM 606 O O . LEU A 1 71 ? -26.812 -7.742 35.334 1.00 77.88 71 LEU A O 1
ATO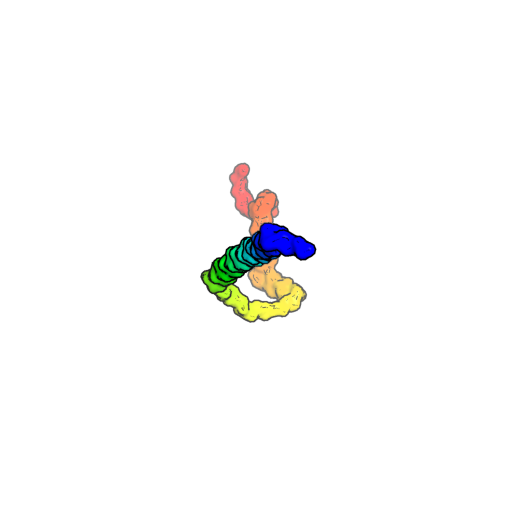M 610 N N . THR A 1 72 ? -25.908 -7.345 33.331 1.00 77.94 72 THR A N 1
ATOM 611 C CA . THR A 1 72 ? -24.533 -7.177 33.823 1.00 77.94 72 THR A CA 1
ATOM 612 C C . THR A 1 72 ? -24.235 -5.762 34.319 1.00 77.94 72 THR A C 1
ATOM 614 O O . THR A 1 72 ? -23.079 -5.443 34.559 1.00 77.94 72 THR A O 1
ATOM 617 N N . GLY A 1 73 ? -25.222 -4.861 34.374 1.00 73.75 73 GLY A N 1
ATOM 618 C CA . GLY A 1 73 ? -25.034 -3.485 34.854 1.00 73.75 73 GLY A CA 1
ATOM 619 C C . GLY A 1 73 ? -24.229 -2.556 33.931 1.00 73.75 73 GLY A C 1
ATOM 620 O O . GLY A 1 73 ? -24.170 -1.356 34.187 1.00 73.75 73 GLY A O 1
ATOM 621 N N . LYS A 1 74 ? -23.694 -3.052 32.807 1.00 78.06 74 LYS A N 1
ATOM 622 C CA . LYS A 1 74 ? -22.878 -2.279 31.849 1.00 78.06 74 LYS A CA 1
ATOM 623 C C . LYS A 1 74 ? -23.594 -1.039 31.309 1.00 78.06 74 LYS A C 1
ATOM 625 O O . LYS A 1 74 ? -22.954 -0.024 31.058 1.00 78.06 74 LYS A O 1
ATOM 630 N N . LYS A 1 75 ? -24.926 -1.088 31.168 1.00 76.19 75 LYS A N 1
ATOM 631 C CA . LYS A 1 75 ? -25.734 0.081 30.770 1.00 76.19 75 LYS A CA 1
ATOM 632 C C . LYS A 1 75 ? -25.697 1.199 31.825 1.00 76.19 75 LYS A C 1
ATOM 634 O O . LYS A 1 75 ? -25.687 2.368 31.455 1.00 76.19 75 LYS A O 1
ATOM 639 N N . ARG A 1 76 ? -25.656 0.852 33.119 1.00 77.31 76 ARG A N 1
ATOM 640 C CA . ARG A 1 76 ? -25.505 1.824 34.218 1.00 77.31 76 ARG A CA 1
ATOM 641 C C . ARG A 1 76 ? -24.082 2.369 34.261 1.00 77.31 76 ARG A C 1
ATOM 643 O O . ARG A 1 76 ? -23.920 3.577 34.256 1.00 77.31 76 ARG A O 1
ATOM 650 N N . GLU A 1 77 ? -23.070 1.509 34.159 1.00 78.75 77 GLU A N 1
ATOM 651 C CA . GLU A 1 77 ? -21.667 1.948 34.127 1.00 78.75 77 GLU A CA 1
ATOM 652 C C . GLU A 1 77 ? -21.363 2.892 32.958 1.00 78.75 77 GLU A C 1
ATOM 654 O O . GLU A 1 77 ? -20.668 3.889 33.133 1.00 78.75 77 GLU A O 1
ATOM 659 N N . ALA A 1 78 ? -21.888 2.603 31.763 1.00 80.38 78 ALA A N 1
ATOM 660 C CA . ALA A 1 78 ? -21.733 3.479 30.604 1.00 80.38 78 ALA A CA 1
ATOM 661 C C . ALA A 1 78 ? -22.392 4.846 30.840 1.00 80.38 78 ALA A C 1
ATOM 663 O O . ALA A 1 78 ? -21.798 5.877 30.527 1.00 80.38 78 ALA A O 1
ATOM 664 N N . LYS A 1 79 ? -23.586 4.855 31.446 1.00 80.06 79 LYS A N 1
ATOM 665 C CA . LYS A 1 79 ? -24.293 6.083 31.820 1.00 80.06 79 LYS A CA 1
ATOM 666 C C . LYS A 1 79 ? -23.533 6.872 32.890 1.00 80.06 79 LYS A C 1
ATOM 668 O O . LYS A 1 79 ? -23.393 8.079 32.757 1.00 80.06 79 LYS A O 1
ATOM 673 N N . ASP A 1 80 ? -22.968 6.205 33.890 1.00 78.31 80 ASP A N 1
ATOM 674 C CA . ASP A 1 80 ? -22.186 6.854 34.946 1.00 78.31 80 ASP A CA 1
ATOM 675 C C . ASP A 1 80 ? -20.858 7.410 34.423 1.00 78.31 80 ASP A C 1
ATOM 677 O O . ASP A 1 80 ? -20.420 8.475 34.854 1.00 78.31 80 ASP A O 1
ATOM 681 N N . ARG A 1 81 ? -20.204 6.720 33.478 1.00 80.38 81 ARG A N 1
ATOM 682 C CA . ARG A 1 81 ? -19.014 7.241 32.780 1.00 80.38 81 ARG A CA 1
ATOM 683 C C . ARG A 1 81 ? -19.353 8.476 31.958 1.00 80.38 81 ARG A C 1
ATOM 685 O O . ARG A 1 81 ? -18.617 9.455 32.025 1.00 80.38 81 ARG A O 1
ATOM 692 N N . TRP A 1 82 ? -20.466 8.439 31.229 1.00 80.56 82 TRP A N 1
ATOM 693 C CA . TRP A 1 82 ? -20.947 9.597 30.485 1.00 80.56 82 TRP A CA 1
ATOM 694 C C . TRP A 1 82 ? -21.254 10.771 31.416 1.00 80.56 82 TRP A C 1
ATOM 696 O O . TRP A 1 82 ? -20.770 11.870 31.184 1.00 80.56 82 TRP A O 1
ATOM 706 N N . ASN A 1 83 ? -21.972 10.530 32.512 1.00 77.00 83 ASN A N 1
ATOM 707 C CA . ASN A 1 83 ? -22.324 11.571 33.472 1.00 77.00 83 ASN A CA 1
ATOM 708 C C . ASN A 1 83 ? -21.092 12.178 34.163 1.00 77.00 83 ASN A C 1
ATOM 710 O O . ASN A 1 83 ? -21.060 13.382 34.394 1.00 77.00 83 ASN A O 1
ATOM 714 N N . ARG A 1 84 ? -20.059 11.369 34.451 1.00 76.88 84 ARG A N 1
ATOM 715 C CA . ARG A 1 84 ? -18.755 11.856 34.937 1.00 76.88 84 ARG A CA 1
ATOM 716 C C . ARG A 1 84 ? -18.037 12.723 33.907 1.00 76.88 84 ARG A C 1
ATOM 718 O O . ARG A 1 84 ? -17.477 13.747 34.271 1.00 76.88 84 ARG A O 1
ATOM 725 N N . PHE A 1 85 ? -18.044 12.313 32.640 1.00 76.75 85 PHE A N 1
ATOM 726 C CA . PHE A 1 85 ? -17.407 13.059 31.555 1.00 76.75 85 PHE A CA 1
ATOM 727 C C . PHE A 1 85 ? -18.128 14.382 31.258 1.00 76.75 85 PHE A C 1
ATOM 729 O O . PHE A 1 85 ? -17.487 15.415 31.115 1.00 76.75 85 PHE A O 1
ATOM 736 N N . ALA A 1 86 ? -19.459 14.357 31.203 1.00 79.44 86 ALA A N 1
ATOM 737 C CA . ALA A 1 86 ? -20.295 15.514 30.901 1.00 79.44 86 ALA A CA 1
ATOM 738 C C . ALA A 1 86 ? -20.530 16.441 32.111 1.00 79.44 86 ALA A C 1
ATOM 740 O O . ALA A 1 86 ? -21.202 17.458 31.969 1.00 79.44 86 ALA A O 1
ATOM 741 N N . GLY A 1 87 ? -20.020 16.088 33.299 1.00 70.19 87 GLY A N 1
ATOM 742 C CA . GLY A 1 87 ? -20.176 16.883 34.522 1.00 70.19 87 GLY A CA 1
ATOM 743 C C . GLY A 1 87 ? -21.622 17.005 35.018 1.00 70.19 87 GLY A C 1
ATOM 744 O O . GLY A 1 87 ? -21.942 17.931 35.754 1.00 70.19 87 GLY A O 1
ATOM 745 N N . THR A 1 88 ? -22.513 16.102 34.609 1.00 69.56 88 THR A N 1
ATOM 746 C CA . THR A 1 88 ? -23.943 16.158 34.948 1.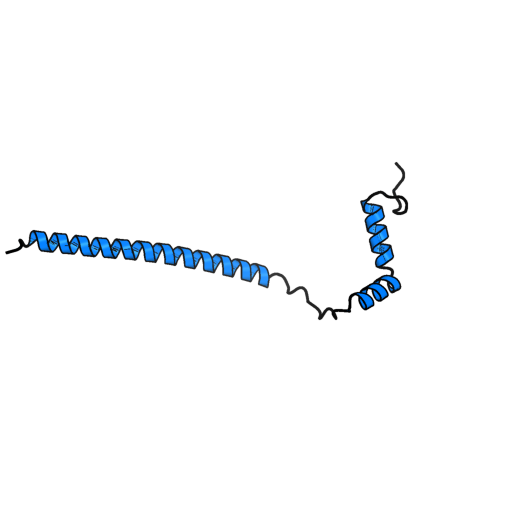00 69.56 88 THR A CA 1
ATOM 747 C C . THR A 1 88 ? -24.230 15.516 36.309 1.00 69.56 88 THR A C 1
ATOM 749 O O . THR A 1 88 ? -23.589 14.525 36.683 1.00 69.56 88 THR A O 1
ATOM 752 N N . GLU A 1 89 ? -25.233 16.029 37.031 1.00 56.62 89 GLU A N 1
ATOM 753 C CA . GLU A 1 89 ? -25.654 15.518 38.343 1.00 56.62 89 GLU A CA 1
ATOM 754 C C . GLU A 1 89 ? -25.928 14.004 38.315 1.00 56.62 89 GLU A C 1
ATOM 756 O O . GLU A 1 89 ? -26.707 13.486 37.514 1.00 56.62 89 GLU A O 1
ATOM 761 N N . GLY A 1 90 ? -25.233 13.277 39.192 1.00 60.88 90 GLY A N 1
ATOM 762 C CA . GLY A 1 90 ? -25.248 11.813 39.283 1.00 60.88 90 GLY A CA 1
ATOM 763 C C . GLY A 1 90 ? -23.865 11.175 39.120 1.00 60.88 90 GLY A C 1
ATOM 764 O O . GLY A 1 90 ? -23.648 10.052 39.562 1.00 60.88 90 GLY A O 1
ATOM 765 N N . GLY A 1 91 ? -22.900 11.901 38.550 1.00 54.31 91 GLY A N 1
ATOM 766 C CA . GLY A 1 91 ? -21.531 11.431 38.337 1.00 54.31 91 GLY A CA 1
ATOM 767 C C . GLY A 1 91 ? -20.546 11.757 39.459 1.00 54.31 91 GLY A C 1
ATOM 768 O O . GLY A 1 91 ? -19.384 11.960 39.148 1.00 54.31 91 GLY A O 1
ATOM 769 N N . GLY A 1 92 ? -20.955 11.870 40.729 1.00 54.72 92 GLY A N 1
ATOM 770 C CA . GLY A 1 92 ? -20.019 12.148 41.836 1.00 54.72 92 GLY A CA 1
ATOM 771 C C . GLY A 1 92 ? -19.067 13.320 41.558 1.00 54.72 92 GLY A C 1
ATOM 772 O O . GLY A 1 92 ? -17.876 13.227 41.856 1.00 54.72 92 GLY A O 1
ATOM 773 N N . GLY A 1 93 ? -19.588 14.373 40.919 1.00 52.22 93 GLY A N 1
ATOM 774 C CA . GLY A 1 93 ? -18.875 15.619 40.698 1.00 52.22 93 GLY A CA 1
ATOM 775 C C . GLY A 1 93 ? -18.505 16.179 42.057 1.00 52.22 93 GLY A C 1
ATOM 776 O O . GLY A 1 93 ? -19.368 16.600 42.823 1.00 52.22 93 GLY A O 1
ATOM 777 N N . LYS A 1 94 ? -17.219 16.072 42.378 1.00 52.78 94 LYS A N 1
ATOM 778 C CA . LYS A 1 94 ? -16.581 16.718 43.513 1.00 52.78 94 LYS A CA 1
ATOM 779 C C . LYS A 1 94 ? -17.010 18.182 43.456 1.00 52.78 94 LYS A C 1
ATOM 781 O O . LYS A 1 94 ? -16.678 18.859 42.489 1.00 52.78 94 LYS A O 1
ATOM 786 N N . GLY A 1 95 ? -17.813 18.610 44.428 1.00 54.47 95 GLY A N 1
ATOM 787 C CA . GLY A 1 95 ? -18.169 20.012 44.565 1.00 54.47 95 GLY A CA 1
ATOM 788 C C . GLY A 1 95 ? -16.887 20.831 44.610 1.00 54.47 95 GLY A C 1
ATOM 789 O O . GLY A 1 95 ? -16.040 20.562 45.463 1.00 54.47 95 GLY A O 1
ATOM 790 N N . LEU A 1 96 ? -16.746 21.709 43.620 1.00 43.84 96 LEU A N 1
ATOM 791 C CA . LEU A 1 96 ? -16.126 23.034 43.610 1.00 43.84 96 LEU A CA 1
ATOM 792 C C . LEU A 1 96 ? -16.272 23.601 42.193 1.00 43.84 96 LEU A C 1
ATOM 794 O O . LEU A 1 96 ? -15.830 22.917 41.242 1.00 43.84 96 LEU A O 1
#

Foldseek 3Di:
DPDPVVVVVVVVVVVVVVVVVVVVVVVVVVVVVVVVVVVVVVVVVVPVPPPPPVPVPVPDDPVRVVVVCVVVVVVVVVVLVVCCVVVHPPNPNDDD